Protein AF-A0A2N6FF52-F1 (afdb_monomer_lite)

Radius of gyration: 15.16 Å; chains: 1; bounding box: 37×30×46 Å

Secondary structure (DSSP, 8-state):
-HHHHHHHHHHTTT-HHHHHHHHHHHHHHHHHHTTT--GGG--HHHHHHH-TT-HHHHHHHHHHHHHHHHHHHS---S-EEEE-----TTS-TT----EEEE-TTS-EEEHHHHHHHHHHHHHHH-

pLDDT: mean 79.43, std 14.65, range [38.84, 94.06]

Foldseek 3Di:
DLVVLVVVCVVQLNDPVSLLVSLLCLLCVVCVVVVNDHLVPADLVNVCVVPVPLSVVNVLSVLSVLSNVCVVPVPRDFKDWDFDDDDDPPDDSNPGRFIWIQGNVRDIDTSVVSSVSSVVVVVVVD

Sequence (126 aa):
MVLPQYQEFLENNASSRHALLTTILAYHLYEWVHGGKKFSRCSEDEFRSLYPSDIEICSIMKVAGHLTNGTKHFGNKDTKTRTQTGFISAFSDAFARPLNIILSDGNEVSADVFLGKLIEFWKRKL

Structure (mmCIF, N/CA/C/O backbone):
data_AF-A0A2N6FF52-F1
#
_entry.id   AF-A0A2N6FF52-F1
#
loop_
_atom_site.group_PDB
_atom_site.id
_atom_site.type_symbol
_atom_site.label_atom_id
_atom_site.label_alt_id
_atom_site.label_comp_id
_atom_site.label_asym_id
_atom_site.label_entity_id
_atom_site.label_seq_id
_atom_site.pdbx_PDB_ins_code
_atom_site.Cartn_x
_atom_site.Cartn_y
_atom_site.Cartn_z
_atom_site.occupancy
_atom_site.B_iso_or_equiv
_atom_site.auth_seq_id
_atom_site.auth_comp_id
_atom_site.auth_asym_id
_atom_site.auth_atom_id
_atom_site.pdbx_PDB_model_num
ATOM 1 N N . MET A 1 1 ? 9.107 -12.090 3.431 1.00 62.00 1 MET A N 1
ATOM 2 C CA . MET A 1 1 ? 9.010 -11.133 4.560 1.00 62.00 1 MET A CA 1
ATOM 3 C C . MET A 1 1 ? 7.652 -10.444 4.660 1.00 62.00 1 MET A C 1
ATOM 5 O O . MET A 1 1 ? 7.124 -10.399 5.757 1.00 62.00 1 MET A O 1
ATOM 9 N N . VAL A 1 2 ? 7.046 -9.967 3.564 1.00 68.62 2 VAL A N 1
ATOM 10 C CA . VAL A 1 2 ? 5.710 -9.329 3.616 1.00 68.62 2 VAL A CA 1
ATOM 11 C C . VAL A 1 2 ? 4.589 -10.312 4.003 1.00 68.62 2 VAL A C 1
ATOM 13 O O . VAL A 1 2 ? 3.733 -9.973 4.812 1.00 68.62 2 VAL A O 1
ATOM 16 N N . LEU A 1 3 ? 4.618 -11.548 3.482 1.00 72.25 3 LEU A N 1
ATOM 17 C CA . LEU A 1 3 ? 3.585 -12.560 3.761 1.00 72.25 3 LEU A CA 1
ATOM 18 C C . LEU A 1 3 ? 3.505 -12.987 5.241 1.00 72.25 3 LEU A C 1
ATOM 20 O O . LEU A 1 3 ? 2.398 -12.964 5.771 1.00 72.25 3 LEU A O 1
ATOM 24 N N . PRO A 1 4 ? 4.622 -13.296 5.936 1.00 75.50 4 PRO A N 1
ATOM 25 C CA . PRO A 1 4 ? 4.587 -13.533 7.381 1.00 75.50 4 PRO A CA 1
ATOM 26 C C . PRO A 1 4 ? 4.021 -12.352 8.180 1.00 75.50 4 PRO A C 1
ATOM 28 O O . PRO A 1 4 ? 3.209 -12.554 9.072 1.00 75.50 4 PRO A O 1
ATOM 31 N N . GLN A 1 5 ? 4.369 -11.111 7.818 1.00 72.19 5 GLN A N 1
ATOM 32 C CA . GLN A 1 5 ? 3.867 -9.934 8.533 1.00 72.19 5 GLN A CA 1
ATOM 33 C C . GLN A 1 5 ? 2.355 -9.730 8.349 1.00 72.19 5 GLN A C 1
ATOM 35 O O . GLN A 1 5 ? 1.669 -9.328 9.288 1.00 72.19 5 GLN A O 1
ATOM 40 N N . TYR A 1 6 ? 1.836 -10.010 7.150 1.00 72.12 6 TYR A N 1
ATOM 41 C CA . TYR A 1 6 ? 0.398 -9.976 6.891 1.00 72.12 6 TYR A CA 1
ATOM 42 C C . TYR A 1 6 ? -0.342 -11.088 7.645 1.00 72.12 6 TYR A C 1
ATOM 44 O O . TYR A 1 6 ? -1.440 -10.863 8.141 1.00 72.12 6 TYR A O 1
ATOM 52 N N . GLN A 1 7 ? 0.273 -12.263 7.793 1.00 71.69 7 GLN A N 1
ATOM 53 C CA . GLN A 1 7 ? -0.281 -13.336 8.615 1.00 71.69 7 GLN A CA 1
ATOM 54 C C . GLN A 1 7 ? -0.392 -12.908 10.087 1.00 71.69 7 GLN A C 1
ATOM 56 O O . GLN A 1 7 ? -1.458 -13.046 10.679 1.00 71.69 7 GLN A O 1
ATOM 61 N N . GLU A 1 8 ? 0.644 -12.271 10.642 1.00 69.31 8 GLU A N 1
ATOM 62 C CA . GLU A 1 8 ? 0.587 -11.694 11.994 1.00 69.31 8 GLU A CA 1
ATOM 63 C C . GLU A 1 8 ? -0.503 -10.619 12.125 1.00 69.31 8 GLU A C 1
ATOM 65 O O . GLU A 1 8 ? -1.133 -10.501 13.173 1.00 69.31 8 GLU A O 1
ATOM 70 N N . PHE A 1 9 ? -0.757 -9.830 11.076 1.00 69.00 9 PHE A N 1
ATOM 71 C CA . PHE A 1 9 ? -1.860 -8.867 11.062 1.00 69.00 9 PHE A CA 1
ATOM 72 C C . PHE A 1 9 ? -3.230 -9.549 11.189 1.00 69.00 9 PHE A C 1
ATOM 74 O O . PHE A 1 9 ? -4.057 -9.092 11.981 1.00 69.00 9 PHE A O 1
ATOM 81 N N . LEU A 1 10 ? -3.444 -10.647 10.458 1.00 69.56 10 LEU A N 1
ATOM 82 C CA . LEU A 1 10 ? -4.674 -11.438 10.535 1.00 69.56 10 LEU A CA 1
ATOM 83 C C . LEU A 1 10 ? -4.827 -12.115 11.906 1.00 69.56 10 LEU A C 1
ATOM 85 O O . LEU A 1 10 ? -5.911 -12.102 12.479 1.00 69.56 10 LEU A O 1
ATOM 89 N N . GLU A 1 11 ? -3.738 -12.655 12.457 1.00 72.31 11 GLU A N 1
ATOM 90 C CA . GLU A 1 11 ? -3.729 -13.361 13.747 1.00 72.31 11 GLU A CA 1
ATOM 91 C C . GLU A 1 11 ? -3.868 -12.423 14.958 1.00 72.31 11 GLU A C 1
ATOM 93 O O . GLU A 1 11 ? -4.343 -12.841 16.010 1.00 72.31 11 GLU A O 1
ATOM 98 N N . ASN A 1 12 ? -3.504 -11.143 14.819 1.00 62.94 12 ASN A N 1
ATOM 99 C CA . ASN A 1 12 ? -3.593 -10.135 15.883 1.00 62.94 12 ASN A CA 1
ATOM 100 C C . ASN A 1 12 ? -4.792 -9.184 15.706 1.00 62.94 12 ASN A C 1
ATOM 102 O O . ASN A 1 12 ? -4.671 -7.983 15.973 1.00 62.94 12 ASN A O 1
ATOM 106 N N . ASN A 1 13 ? -5.938 -9.701 15.249 1.00 63.03 13 ASN A N 1
ATOM 107 C CA . ASN A 1 13 ? -7.214 -8.976 15.145 1.00 63.03 13 ASN A CA 1
ATOM 108 C C . ASN A 1 13 ? -7.103 -7.621 14.425 1.00 63.03 13 ASN A C 1
ATOM 110 O O . ASN A 1 13 ? -7.561 -6.596 14.937 1.00 63.03 13 ASN A O 1
ATOM 114 N N . ALA A 1 14 ? -6.444 -7.594 13.265 1.00 62.84 14 ALA A N 1
ATOM 115 C CA . ALA A 1 14 ? -6.276 -6.383 12.462 1.00 62.84 14 ALA A CA 1
ATOM 116 C C . ALA A 1 14 ? -5.615 -5.210 13.223 1.00 62.84 14 ALA A C 1
ATOM 118 O O . ALA A 1 14 ? -5.901 -4.030 12.995 1.00 62.84 14 ALA A O 1
ATOM 119 N N . SER A 1 15 ? -4.707 -5.529 14.152 1.00 70.69 15 SER A N 1
ATOM 120 C CA . SER A 1 15 ? -3.980 -4.549 14.959 1.00 70.69 15 SER A CA 1
ATOM 121 C C . SER A 1 15 ? -3.340 -3.452 14.102 1.00 70.69 15 SER A C 1
ATOM 123 O O . SER A 1 15 ? -2.590 -3.722 13.159 1.00 70.69 15 SER A O 1
ATOM 125 N N . SER A 1 16 ? -3.558 -2.191 14.490 1.00 76.06 16 SER A N 1
ATOM 126 C CA . SER A 1 16 ? -3.057 -1.016 13.763 1.00 76.06 16 SER A CA 1
ATOM 127 C C . SER A 1 16 ? -1.533 -1.023 13.595 1.00 76.06 16 SER A C 1
ATOM 129 O O . SER A 1 16 ? -1.018 -0.548 12.585 1.00 76.06 16 SER A O 1
ATOM 131 N N . ARG A 1 17 ? -0.796 -1.602 14.555 1.00 80.62 17 ARG A N 1
ATOM 132 C CA . ARG A 1 17 ? 0.661 -1.775 14.460 1.00 80.62 17 ARG A CA 1
ATOM 133 C C . ARG A 1 17 ? 1.033 -2.688 13.294 1.00 80.62 17 ARG A C 1
ATOM 135 O O . ARG A 1 17 ? 1.854 -2.309 12.464 1.00 80.62 17 ARG A O 1
ATOM 142 N N . HIS A 1 18 ? 0.434 -3.874 13.237 1.00 78.50 18 HIS A N 1
ATOM 143 C CA . HIS A 1 18 ? 0.720 -4.858 12.194 1.00 78.50 18 HIS A CA 1
ATOM 144 C C . HIS A 1 18 ? 0.228 -4.364 10.826 1.00 78.50 18 HIS A C 1
ATOM 146 O O . HIS A 1 18 ? 0.907 -4.583 9.823 1.00 78.50 18 HIS A O 1
ATOM 152 N N . ALA A 1 19 ? -0.868 -3.596 10.784 1.00 81.88 19 ALA A N 1
ATOM 153 C CA . ALA A 1 19 ? -1.346 -2.944 9.568 1.00 81.88 19 ALA A CA 1
ATOM 154 C C . ALA A 1 19 ? -0.311 -1.966 8.985 1.00 81.88 19 ALA A C 1
ATOM 156 O O . ALA A 1 19 ? 0.017 -2.008 7.796 1.00 81.88 19 ALA A O 1
ATOM 157 N N . LEU A 1 20 ? 0.248 -1.102 9.840 1.00 85.31 20 LEU A N 1
ATOM 158 C CA . LEU A 1 20 ? 1.268 -0.132 9.446 1.00 85.31 20 LEU A CA 1
ATOM 159 C C . LEU A 1 20 ? 2.574 -0.819 9.036 1.00 85.31 20 LEU A C 1
ATOM 161 O O . LEU A 1 20 ? 3.130 -0.475 7.996 1.00 85.31 20 LEU A O 1
ATOM 165 N N . LEU A 1 21 ? 3.045 -1.812 9.796 1.00 87.75 21 LEU A N 1
ATOM 166 C CA . LEU A 1 21 ? 4.252 -2.568 9.441 1.00 87.75 21 LEU A CA 1
ATOM 167 C C . LEU A 1 21 ? 4.094 -3.292 8.100 1.00 87.75 21 LEU A C 1
ATOM 169 O O . LEU A 1 21 ? 4.976 -3.197 7.249 1.00 87.75 21 LEU A O 1
ATOM 173 N N . THR A 1 22 ? 2.949 -3.940 7.875 1.00 87.81 22 THR A N 1
ATOM 174 C CA . THR A 1 22 ? 2.643 -4.600 6.597 1.00 87.81 22 THR A CA 1
ATOM 175 C C . THR A 1 22 ? 2.630 -3.590 5.452 1.00 87.81 22 THR A C 1
ATOM 177 O O . THR A 1 22 ? 3.239 -3.841 4.415 1.00 87.81 22 THR A O 1
ATOM 180 N N . THR A 1 23 ? 2.015 -2.420 5.655 1.00 90.69 23 THR A N 1
ATOM 181 C CA . THR A 1 23 ? 1.997 -1.329 4.666 1.00 90.69 23 THR A CA 1
ATOM 182 C C . THR A 1 23 ? 3.414 -0.871 4.311 1.00 90.69 23 THR A C 1
ATOM 184 O O . THR A 1 23 ? 3.750 -0.773 3.133 1.00 90.69 23 THR A O 1
ATOM 187 N N . ILE A 1 24 ? 4.263 -0.631 5.316 1.00 91.00 24 ILE A N 1
ATOM 188 C CA . ILE A 1 24 ? 5.647 -0.168 5.133 1.00 91.00 24 ILE A CA 1
ATOM 189 C C . ILE A 1 24 ? 6.469 -1.211 4.373 1.00 91.00 24 ILE A C 1
ATOM 191 O O . ILE A 1 24 ? 7.180 -0.868 3.427 1.00 91.00 24 ILE A O 1
ATOM 195 N N . LEU A 1 25 ? 6.368 -2.484 4.764 1.00 91.81 25 LEU A N 1
ATOM 196 C CA . LEU A 1 25 ? 7.095 -3.565 4.104 1.00 91.81 25 LEU A CA 1
ATOM 197 C C . LEU A 1 25 ? 6.620 -3.765 2.663 1.00 91.81 25 LEU A C 1
ATOM 199 O O . LEU A 1 25 ? 7.451 -3.887 1.769 1.00 91.81 25 LEU A O 1
ATOM 203 N N . ALA A 1 26 ? 5.309 -3.769 2.421 1.00 91.81 26 ALA A N 1
ATOM 204 C CA . ALA A 1 26 ? 4.749 -3.924 1.082 1.00 91.81 26 ALA A CA 1
ATOM 205 C C . ALA A 1 26 ? 5.093 -2.739 0.164 1.00 91.81 26 ALA A C 1
ATOM 207 O O . ALA A 1 26 ? 5.363 -2.940 -1.017 1.00 91.81 26 ALA A O 1
ATOM 208 N N . TYR A 1 27 ? 5.144 -1.516 0.699 1.00 94.06 27 TYR A N 1
ATOM 209 C CA . TYR A 1 27 ? 5.606 -0.344 -0.041 1.00 94.06 27 TYR A CA 1
ATOM 210 C C . TYR A 1 27 ? 7.087 -0.466 -0.437 1.00 94.06 27 TYR A C 1
ATOM 212 O O . TYR A 1 27 ? 7.436 -0.281 -1.604 1.00 94.06 27 TYR A O 1
ATOM 220 N N . HIS A 1 28 ? 7.962 -0.826 0.509 1.00 93.69 28 HIS A N 1
ATOM 221 C CA . HIS A 1 28 ? 9.400 -0.961 0.245 1.00 93.69 28 HIS A CA 1
ATOM 222 C C . HIS A 1 28 ? 9.774 -2.222 -0.548 1.00 93.69 28 HIS A C 1
ATOM 224 O O . HIS A 1 28 ? 10.826 -2.241 -1.186 1.00 93.69 28 HIS A O 1
ATOM 230 N N . LEU A 1 29 ? 8.910 -3.241 -0.592 1.00 93.25 29 LEU A N 1
ATOM 231 C CA . LEU A 1 29 ? 9.102 -4.417 -1.443 1.00 93.25 29 LEU A CA 1
ATOM 232 C C . LEU A 1 29 ? 9.229 -4.034 -2.925 1.00 93.25 29 LEU A C 1
ATOM 234 O O . LEU A 1 29 ? 10.004 -4.658 -3.647 1.00 93.25 29 LEU A O 1
ATOM 238 N N . TYR A 1 30 ? 8.557 -2.963 -3.360 1.00 93.12 30 TYR A N 1
ATOM 239 C CA . TYR A 1 30 ? 8.743 -2.417 -4.703 1.00 93.12 30 TYR A CA 1
ATOM 240 C C . TYR A 1 30 ? 10.205 -2.081 -4.989 1.00 93.12 30 TYR A C 1
ATOM 242 O O . TYR A 1 30 ? 10.718 -2.429 -6.050 1.00 93.12 30 TYR A O 1
ATOM 250 N N . GLU A 1 31 ? 10.886 -1.442 -4.038 1.00 92.56 31 GLU A N 1
ATOM 251 C CA . GLU A 1 31 ? 12.285 -1.051 -4.199 1.00 92.56 31 GLU A CA 1
ATOM 252 C C . GLU A 1 31 ? 13.173 -2.287 -4.339 1.00 92.56 31 GLU A C 1
ATOM 254 O O . GLU A 1 31 ? 14.087 -2.289 -5.153 1.00 92.56 31 GLU A O 1
ATOM 259 N N . TRP A 1 32 ? 12.883 -3.365 -3.611 1.00 90.88 32 TRP A N 1
ATOM 2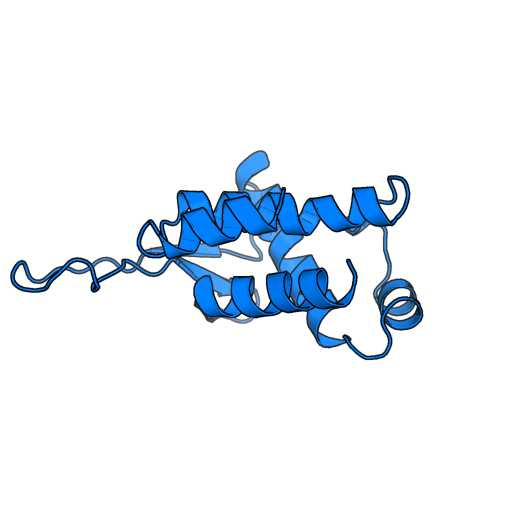60 C CA . TRP A 1 32 ? 13.645 -4.611 -3.712 1.00 90.88 32 TRP A CA 1
ATOM 261 C C . TRP A 1 32 ? 13.447 -5.320 -5.050 1.00 90.88 32 TRP A C 1
ATOM 263 O O . TRP A 1 32 ? 14.428 -5.727 -5.667 1.00 90.88 32 TRP A O 1
ATOM 273 N N . VAL A 1 33 ? 12.203 -5.422 -5.524 1.00 91.56 33 VAL A N 1
ATOM 274 C CA . VAL A 1 33 ? 11.887 -6.069 -6.808 1.00 91.56 33 VAL A CA 1
ATOM 275 C C . VAL A 1 33 ? 12.493 -5.302 -7.989 1.00 91.56 33 VAL A C 1
ATOM 277 O O . VAL A 1 33 ? 12.923 -5.912 -8.962 1.00 91.56 33 VAL A O 1
ATOM 280 N N . HIS A 1 34 ? 12.600 -3.975 -7.889 1.00 90.38 34 HIS A N 1
ATOM 281 C CA . HIS A 1 34 ? 13.109 -3.111 -8.961 1.00 90.38 34 HIS A CA 1
ATOM 282 C C . HIS A 1 34 ? 14.547 -2.626 -8.721 1.00 90.38 34 HIS A C 1
ATOM 284 O O . HIS A 1 34 ? 14.899 -1.509 -9.111 1.00 90.38 34 HIS A O 1
ATOM 290 N N . GLY A 1 35 ? 15.382 -3.427 -8.052 1.00 90.88 35 GLY A N 1
ATOM 291 C CA . GLY A 1 35 ? 16.825 -3.168 -7.948 1.00 90.88 35 GLY A CA 1
ATOM 292 C C . GLY A 1 35 ? 17.196 -1.852 -7.249 1.00 90.88 35 GLY A C 1
ATOM 293 O O . GLY A 1 35 ? 18.168 -1.200 -7.616 1.00 90.88 35 GLY A O 1
ATOM 294 N N . GLY A 1 36 ? 16.405 -1.427 -6.267 1.00 89.88 36 GLY A N 1
ATOM 295 C CA . GLY A 1 36 ? 16.593 -0.198 -5.494 1.00 89.88 36 GLY A CA 1
ATOM 296 C C . GLY A 1 36 ? 15.862 1.034 -6.042 1.00 89.88 36 GLY A C 1
ATOM 297 O O . GLY A 1 36 ? 15.958 2.108 -5.438 1.00 89.88 36 GLY A O 1
ATOM 298 N N . LYS A 1 37 ? 15.111 0.931 -7.152 1.00 91.06 37 LYS A N 1
ATOM 299 C CA . LYS A 1 37 ? 14.308 2.058 -7.663 1.00 91.06 37 LYS A CA 1
ATOM 300 C C . LYS A 1 37 ? 13.145 2.353 -6.709 1.00 91.06 37 LYS A C 1
ATOM 302 O O . LYS A 1 37 ? 12.243 1.539 -6.531 1.00 91.06 37 LYS A O 1
ATOM 307 N N . LYS A 1 38 ? 13.140 3.555 -6.126 1.00 89.94 38 LYS A N 1
ATOM 308 C CA . LYS A 1 38 ? 12.067 4.018 -5.232 1.00 89.94 38 LYS A CA 1
ATOM 309 C C . LYS A 1 38 ? 10.745 4.172 -5.977 1.00 89.94 38 LYS A C 1
ATOM 311 O O . LYS A 1 38 ? 10.718 4.826 -7.020 1.00 89.94 38 LYS A O 1
ATOM 316 N N . PHE A 1 39 ? 9.646 3.688 -5.395 1.00 90.94 39 PHE A N 1
ATOM 317 C CA . PHE A 1 39 ? 8.307 3.897 -5.961 1.00 90.94 39 PHE A CA 1
ATOM 318 C C . PHE A 1 39 ? 7.958 5.388 -6.076 1.00 90.94 39 PHE A C 1
ATOM 320 O O . PHE A 1 39 ? 7.389 5.809 -7.073 1.00 90.94 39 PHE A O 1
ATOM 327 N N . SER A 1 40 ? 8.380 6.223 -5.118 1.00 86.62 40 SER A N 1
ATOM 328 C CA . SER A 1 40 ? 8.150 7.679 -5.161 1.00 86.62 40 SER A CA 1
ATOM 329 C C . SER A 1 40 ? 8.794 8.398 -6.353 1.00 86.62 40 SER A C 1
ATOM 331 O O . SER A 1 40 ? 8.472 9.554 -6.612 1.00 86.62 40 SER A O 1
ATOM 333 N N . ARG A 1 41 ? 9.718 7.740 -7.062 1.00 88.00 41 ARG A N 1
ATOM 334 C CA . ARG A 1 41 ? 10.344 8.239 -8.296 1.00 88.00 41 ARG A CA 1
ATOM 335 C C . ARG A 1 41 ? 9.776 7.579 -9.554 1.00 88.00 41 ARG A C 1
ATOM 337 O O . ARG A 1 41 ? 10.282 7.841 -10.637 1.00 88.00 41 ARG A O 1
ATOM 344 N N . CYS A 1 42 ? 8.799 6.689 -9.409 1.00 87.62 42 CYS A N 1
ATOM 345 C CA . CYS A 1 42 ? 8.140 6.025 -10.518 1.00 87.62 42 CYS A CA 1
ATOM 346 C C . CYS A 1 42 ? 6.939 6.860 -10.964 1.00 87.62 42 CYS A C 1
ATOM 348 O O . CYS A 1 42 ? 6.083 7.198 -10.142 1.00 87.62 42 CYS A O 1
ATOM 350 N N . SER A 1 43 ? 6.876 7.206 -12.251 1.00 87.94 43 SER A N 1
ATOM 351 C CA . SER A 1 43 ? 5.673 7.840 -12.790 1.00 87.94 43 SER A CA 1
ATOM 352 C C . SER A 1 43 ? 4.532 6.826 -12.890 1.00 87.94 43 SER A C 1
ATOM 354 O O . SER A 1 43 ? 4.738 5.611 -12.912 1.00 87.94 43 SER A O 1
ATOM 356 N N . GLU A 1 44 ? 3.301 7.323 -12.961 1.00 88.38 44 GLU A N 1
ATOM 357 C CA . GLU A 1 44 ? 2.145 6.447 -13.140 1.00 88.38 44 GLU A CA 1
ATOM 358 C C . GLU A 1 44 ? 2.186 5.707 -14.484 1.00 88.38 44 GLU A C 1
ATOM 360 O O . GLU A 1 44 ? 1.850 4.527 -14.536 1.00 88.38 44 GLU A O 1
ATOM 365 N N . ASP A 1 45 ? 2.683 6.352 -15.541 1.00 90.44 45 ASP A N 1
ATOM 366 C CA . ASP A 1 45 ? 2.852 5.724 -16.855 1.00 90.44 45 ASP A CA 1
ATOM 367 C C . ASP A 1 45 ? 3.925 4.631 -16.838 1.00 90.44 45 ASP A C 1
ATOM 369 O O . ASP A 1 45 ? 3.733 3.558 -17.415 1.00 90.44 45 ASP A O 1
ATOM 373 N N . GLU A 1 46 ? 5.035 4.859 -16.129 1.00 89.81 46 GLU A N 1
ATOM 374 C CA . GLU A 1 46 ? 6.056 3.832 -15.909 1.00 89.81 46 GLU A CA 1
ATOM 375 C C . GLU A 1 46 ? 5.468 2.633 -15.154 1.00 89.81 46 GLU A C 1
ATOM 377 O O . GLU A 1 46 ? 5.681 1.490 -15.556 1.00 89.81 46 GLU A O 1
ATOM 382 N N . PHE A 1 47 ? 4.689 2.875 -14.093 1.00 91.81 47 PHE A N 1
ATOM 383 C CA . PHE A 1 47 ? 4.049 1.800 -13.338 1.00 91.81 47 PHE A CA 1
ATOM 384 C C . PHE A 1 47 ? 3.057 1.015 -14.199 1.00 91.81 47 PHE A C 1
ATOM 386 O O . PHE A 1 47 ? 3.083 -0.212 -14.194 1.00 91.81 47 PHE A O 1
ATOM 393 N N . ARG A 1 48 ? 2.209 1.701 -14.974 1.00 91.50 48 ARG A N 1
ATOM 394 C CA . ARG A 1 48 ? 1.250 1.069 -15.896 1.00 91.50 48 ARG A CA 1
ATOM 395 C C . ARG A 1 48 ? 1.948 0.278 -17.000 1.00 91.50 48 ARG A C 1
ATOM 397 O O . ARG A 1 48 ? 1.425 -0.743 -17.428 1.00 91.50 48 ARG A O 1
ATOM 404 N N . SER A 1 49 ? 3.130 0.711 -17.430 1.00 91.81 49 SER A N 1
ATOM 405 C CA . SER A 1 49 ? 3.939 -0.033 -18.401 1.00 91.81 49 SER A CA 1
ATOM 406 C C . SER A 1 49 ? 4.486 -1.333 -17.804 1.00 91.81 49 SER A C 1
ATOM 408 O O . SER A 1 49 ? 4.514 -2.357 -18.482 1.00 91.81 49 SER A O 1
ATOM 410 N N . LEU A 1 50 ? 4.887 -1.313 -16.528 1.00 90.94 50 LEU A N 1
ATOM 411 C CA . LEU A 1 50 ? 5.372 -2.496 -15.806 1.00 90.94 50 LEU A CA 1
ATOM 412 C C . LEU A 1 50 ? 4.232 -3.443 -15.393 1.00 90.94 50 LEU A C 1
ATOM 414 O O . LEU A 1 50 ? 4.402 -4.662 -15.393 1.00 90.94 50 LEU A O 1
ATOM 418 N N . TYR A 1 51 ? 3.067 -2.888 -15.055 1.00 91.81 51 TYR A N 1
ATOM 419 C CA . TYR A 1 51 ? 1.914 -3.612 -14.521 1.00 91.81 51 TYR A CA 1
ATOM 420 C C . TYR A 1 51 ? 0.601 -3.196 -15.211 1.00 91.81 51 TYR A C 1
ATOM 422 O O . TYR A 1 51 ? -0.282 -2.616 -14.572 1.00 91.81 51 TYR A O 1
ATOM 430 N N . PRO A 1 52 ? 0.420 -3.517 -16.506 1.00 91.06 52 PRO A N 1
ATOM 431 C CA . PRO A 1 52 ? -0.718 -3.029 -17.293 1.00 91.06 52 PRO A CA 1
ATOM 432 C C . PRO A 1 52 ? -2.079 -3.534 -16.799 1.00 91.06 52 PRO A C 1
ATOM 434 O O . PRO A 1 52 ? -3.094 -2.878 -17.010 1.00 91.06 52 PRO A O 1
ATOM 437 N N . SER A 1 53 ? -2.114 -4.679 -16.114 1.00 91.69 53 SER A N 1
ATOM 438 C CA . SER A 1 53 ? -3.344 -5.272 -15.568 1.00 91.69 53 SER A CA 1
ATOM 439 C C . SER A 1 53 ? -3.686 -4.806 -14.149 1.00 91.69 53 SER A C 1
ATOM 441 O O . SER A 1 53 ? -4.746 -5.156 -13.643 1.00 91.69 53 SER A O 1
ATOM 443 N N . ASP A 1 54 ? -2.813 -4.038 -13.491 1.00 91.12 54 ASP A N 1
ATOM 444 C CA . ASP A 1 54 ? -2.922 -3.697 -12.067 1.00 91.12 54 ASP A CA 1
ATOM 445 C C . ASP A 1 54 ? -2.982 -2.168 -11.859 1.00 91.12 54 ASP A C 1
ATOM 447 O O . ASP A 1 54 ? -2.353 -1.614 -10.959 1.00 91.12 54 ASP A O 1
ATOM 451 N N . ILE A 1 55 ? -3.741 -1.465 -12.708 1.00 86.00 55 ILE A N 1
ATOM 452 C CA . ILE A 1 55 ? -3.789 0.010 -12.763 1.00 86.00 55 ILE A CA 1
ATOM 453 C C . ILE A 1 55 ? -4.174 0.624 -11.405 1.00 86.00 55 ILE A C 1
ATOM 455 O O . ILE A 1 55 ? -3.561 1.598 -10.964 1.00 86.00 55 ILE A O 1
ATOM 459 N N . GLU A 1 56 ? -5.140 0.023 -10.705 1.00 88.88 56 GLU A N 1
ATOM 460 C CA . GLU A 1 56 ? -5.586 0.479 -9.381 1.00 88.88 56 GLU A CA 1
ATOM 461 C C . GLU A 1 56 ? -4.506 0.342 -8.297 1.00 88.88 56 GLU A C 1
ATOM 463 O O . GLU A 1 56 ? -4.540 1.049 -7.293 1.00 88.88 56 GLU A O 1
ATOM 468 N N . ILE A 1 57 ? -3.513 -0.533 -8.479 1.00 93.00 57 ILE A N 1
ATOM 469 C CA . ILE A 1 57 ? -2.454 -0.722 -7.482 1.00 93.00 57 ILE A CA 1
ATOM 470 C C . ILE A 1 57 ? -1.541 0.502 -7.413 1.00 93.00 57 ILE A C 1
ATOM 472 O O . ILE A 1 57 ? -1.004 0.795 -6.347 1.00 93.00 57 ILE A O 1
ATOM 476 N N . CYS A 1 58 ? -1.406 1.269 -8.500 1.00 91.44 58 CYS A N 1
ATOM 477 C CA . CYS A 1 58 ? -0.588 2.480 -8.490 1.00 91.44 58 CYS A CA 1
ATOM 478 C C . CYS A 1 58 ? -1.087 3.489 -7.442 1.00 91.44 58 CYS A C 1
ATOM 480 O O . CYS A 1 58 ? -0.294 4.021 -6.661 1.00 91.44 58 CYS A O 1
ATOM 482 N N . SER A 1 59 ? -2.402 3.723 -7.371 1.00 90.75 59 SER A N 1
ATOM 483 C CA . SER A 1 59 ? -2.990 4.636 -6.383 1.00 90.75 59 SER A CA 1
ATOM 484 C C . SER A 1 59 ? -2.875 4.080 -4.961 1.00 90.75 59 SER A C 1
ATOM 486 O O . SER A 1 59 ? -2.502 4.813 -4.044 1.00 90.75 59 SER A O 1
ATOM 488 N N . ILE A 1 60 ? -3.081 2.774 -4.778 1.00 92.19 60 ILE A N 1
ATOM 489 C CA . ILE A 1 60 ? -2.911 2.090 -3.486 1.00 92.19 60 ILE A CA 1
ATOM 490 C C . ILE A 1 60 ? -1.461 2.204 -2.992 1.00 92.19 60 ILE A C 1
ATOM 492 O O . ILE A 1 60 ? -1.229 2.513 -1.825 1.00 92.19 60 ILE A O 1
ATOM 496 N N . MET A 1 61 ? -0.476 2.034 -3.874 1.00 92.75 61 MET A N 1
ATOM 497 C CA . MET A 1 61 ? 0.946 2.199 -3.557 1.00 92.75 61 MET A CA 1
ATOM 498 C C . MET A 1 61 ? 1.306 3.646 -3.199 1.00 92.75 61 MET A C 1
ATOM 500 O O . MET A 1 61 ? 2.117 3.864 -2.296 1.00 92.75 61 MET A O 1
ATOM 504 N N . LYS A 1 62 ? 0.679 4.646 -3.838 1.00 91.69 62 LYS A N 1
ATOM 505 C CA . LYS A 1 62 ? 0.820 6.062 -3.444 1.00 91.69 62 LYS A CA 1
ATOM 506 C C . LYS A 1 62 ? 0.316 6.282 -2.013 1.00 91.69 62 LYS A C 1
ATOM 508 O O . LYS A 1 62 ? 1.039 6.852 -1.197 1.00 91.69 62 LYS A O 1
ATOM 513 N N . VAL A 1 63 ? -0.859 5.746 -1.674 1.00 91.12 63 VAL A N 1
ATOM 514 C CA . VAL A 1 63 ? -1.413 5.783 -0.306 1.00 91.12 63 VAL A CA 1
ATOM 515 C C . VAL A 1 63 ? -0.503 5.041 0.685 1.00 91.12 63 VAL A C 1
ATOM 517 O O . VAL A 1 63 ? -0.224 5.552 1.769 1.00 91.12 63 VAL A O 1
ATOM 520 N N . ALA A 1 64 ? 0.049 3.883 0.312 1.00 92.06 64 ALA A N 1
ATOM 521 C CA . ALA A 1 64 ? 1.011 3.152 1.141 1.00 92.06 64 ALA A CA 1
ATOM 522 C C . ALA A 1 64 ? 2.282 3.977 1.415 1.00 92.06 64 ALA A C 1
ATOM 524 O O . ALA A 1 64 ? 2.774 4.019 2.548 1.00 92.06 64 ALA A O 1
ATOM 525 N N . GLY A 1 65 ? 2.788 4.683 0.400 1.00 90.62 65 GLY A N 1
ATOM 526 C CA . GLY A 1 65 ? 3.903 5.617 0.536 1.00 90.62 65 GLY A CA 1
ATOM 527 C C . GLY A 1 65 ? 3.561 6.789 1.452 1.00 90.62 65 GLY A C 1
ATOM 528 O O . GLY A 1 65 ? 4.368 7.171 2.300 1.00 90.62 65 GLY A O 1
ATOM 529 N N . HIS A 1 66 ? 2.340 7.316 1.353 1.00 89.62 66 HIS A N 1
ATOM 530 C CA . HIS A 1 66 ? 1.857 8.373 2.232 1.00 89.62 66 HIS A CA 1
ATOM 531 C C . HIS A 1 66 ? 1.821 7.945 3.699 1.00 89.62 66 HIS A C 1
ATOM 533 O O . HIS A 1 66 ? 2.343 8.670 4.549 1.00 89.62 66 HIS A O 1
ATOM 539 N N . LEU A 1 67 ? 1.272 6.764 3.987 1.00 88.44 67 LEU A N 1
ATOM 540 C CA . LEU A 1 67 ? 1.239 6.187 5.331 1.00 88.44 67 LEU A CA 1
ATOM 541 C C . LEU A 1 67 ? 2.653 5.930 5.863 1.00 88.44 67 LEU A C 1
ATOM 543 O O . LEU A 1 67 ? 2.974 6.316 6.985 1.00 88.44 67 LEU A O 1
ATOM 547 N N . THR A 1 68 ? 3.525 5.359 5.031 1.00 89.19 68 THR A N 1
ATOM 548 C CA . THR A 1 68 ? 4.927 5.076 5.375 1.00 89.19 68 THR A CA 1
ATOM 549 C C . THR A 1 68 ? 5.720 6.344 5.690 1.00 89.19 68 THR A C 1
ATOM 551 O O . THR A 1 68 ? 6.529 6.363 6.615 1.00 89.19 68 THR A O 1
ATOM 554 N N . ASN A 1 69 ? 5.509 7.420 4.935 1.00 84.81 69 ASN A N 1
ATOM 555 C CA . ASN A 1 69 ? 6.179 8.695 5.184 1.00 84.81 69 ASN A CA 1
ATOM 556 C C . ASN A 1 69 ? 5.547 9.443 6.365 1.00 84.81 69 ASN A C 1
ATOM 558 O O . ASN A 1 69 ? 6.256 10.102 7.123 1.00 84.81 69 ASN A O 1
ATOM 562 N N . GLY A 1 70 ? 4.231 9.311 6.551 1.00 81.25 70 GLY A N 1
ATOM 563 C CA . GLY A 1 70 ? 3.492 9.883 7.674 1.00 81.25 70 GLY A CA 1
ATOM 564 C C . GLY A 1 70 ? 3.960 9.335 9.021 1.00 81.25 70 GLY A C 1
ATOM 565 O O . GLY A 1 70 ? 4.170 10.117 9.943 1.00 81.25 70 GLY A O 1
ATOM 566 N N . THR A 1 71 ? 4.220 8.027 9.121 1.00 75.69 71 THR A N 1
ATOM 567 C CA . THR A 1 71 ? 4.763 7.409 10.345 1.00 75.69 71 THR A CA 1
ATOM 568 C C . THR A 1 71 ? 6.212 7.806 10.638 1.00 75.69 71 THR A C 1
ATOM 570 O O . THR A 1 71 ? 6.612 7.806 11.798 1.00 75.69 71 THR A O 1
ATOM 573 N N . LYS A 1 72 ? 7.003 8.158 9.613 1.00 68.19 72 LYS A N 1
ATOM 574 C CA . LYS A 1 72 ? 8.420 8.547 9.757 1.00 68.19 72 LYS A CA 1
ATOM 575 C C . LYS A 1 72 ? 8.621 10.034 10.046 1.00 68.19 72 LYS A C 1
ATOM 577 O O . LYS A 1 72 ? 9.515 10.393 10.804 1.00 68.19 72 LYS A O 1
ATOM 582 N N . HIS A 1 73 ? 7.830 10.896 9.411 1.00 71.19 73 HIS A N 1
ATOM 583 C CA . HIS A 1 73 ? 8.074 12.341 9.389 1.00 71.19 73 HIS A CA 1
ATOM 584 C C . HIS A 1 73 ? 6.948 13.173 10.009 1.00 71.19 73 HIS A C 1
ATOM 586 O O . HIS A 1 73 ? 7.078 14.391 10.060 1.00 71.19 73 HIS A O 1
ATOM 592 N N . PHE A 1 74 ? 5.843 12.553 10.449 1.00 63.50 74 PHE A N 1
ATOM 593 C CA . PHE A 1 74 ? 4.672 13.219 11.050 1.00 63.50 74 PHE A CA 1
ATOM 594 C C . PHE A 1 74 ? 4.064 14.367 10.208 1.00 63.50 74 PHE A C 1
ATOM 596 O O . PHE A 1 74 ? 3.239 15.131 10.700 1.00 63.50 74 PHE A O 1
ATOM 603 N N . GLY A 1 75 ? 4.450 14.497 8.933 1.00 56.38 75 GLY A N 1
ATOM 604 C CA . GLY A 1 75 ? 4.160 15.669 8.099 1.00 56.38 75 GLY A CA 1
ATOM 605 C C . GLY A 1 75 ? 3.143 15.445 6.982 1.00 56.38 75 GLY A C 1
ATOM 606 O O . GLY A 1 75 ? 2.903 16.362 6.200 1.00 56.38 75 GLY A O 1
ATOM 607 N N . ASN A 1 76 ? 2.563 14.248 6.864 1.00 63.94 76 ASN A N 1
ATOM 608 C CA . ASN A 1 76 ? 1.661 13.951 5.756 1.00 63.94 76 ASN A CA 1
ATOM 609 C C . ASN A 1 76 ? 0.229 14.423 6.049 1.00 63.94 76 ASN A C 1
ATOM 611 O O . ASN A 1 76 ? -0.378 13.992 7.029 1.00 63.94 76 ASN A O 1
ATOM 615 N N . LYS A 1 77 ? -0.298 15.320 5.206 1.00 62.22 77 LYS A N 1
ATOM 616 C CA . LYS A 1 77 ? -1.633 15.922 5.363 1.00 62.22 77 LYS A CA 1
ATOM 617 C C . LYS A 1 77 ? -2.711 15.237 4.519 1.00 62.22 77 LYS A C 1
ATOM 619 O O . LYS A 1 77 ? -3.888 15.379 4.848 1.00 62.22 77 LYS A O 1
ATOM 624 N N . ASP A 1 78 ? -2.310 14.473 3.504 1.00 70.94 78 ASP A N 1
ATOM 625 C CA . ASP A 1 78 ? -3.208 13.978 2.451 1.00 70.94 78 ASP A CA 1
ATOM 626 C C . ASP A 1 78 ? -3.798 12.599 2.758 1.00 70.94 78 ASP A C 1
ATOM 628 O O . ASP A 1 78 ? -4.723 12.138 2.096 1.00 70.94 78 ASP A O 1
ATOM 632 N N . THR A 1 79 ? -3.261 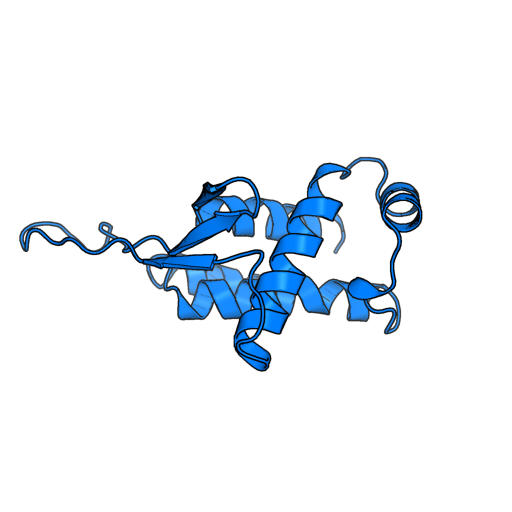11.900 3.756 1.00 79.31 79 THR A N 1
ATOM 633 C CA . THR A 1 79 ? -3.779 10.604 4.197 1.00 79.31 79 THR A CA 1
ATOM 634 C C . THR A 1 79 ? -3.724 10.546 5.709 1.00 79.31 79 THR A C 1
ATOM 636 O O . THR A 1 79 ? -2.659 10.704 6.307 1.00 79.31 79 THR A O 1
ATOM 639 N N . LYS A 1 80 ? -4.879 10.325 6.334 1.00 81.25 80 LYS A N 1
ATOM 640 C CA . LYS A 1 80 ? -5.002 10.217 7.790 1.00 81.25 80 LYS A CA 1
ATOM 641 C C . LYS A 1 80 ? -5.392 8.798 8.159 1.00 81.25 80 LYS A C 1
ATOM 643 O O . LYS A 1 80 ? -5.965 8.070 7.356 1.00 81.25 80 LYS A O 1
ATOM 648 N N . THR A 1 81 ? -5.092 8.403 9.387 1.00 80.44 81 THR A N 1
ATOM 649 C CA . THR A 1 81 ? -5.594 7.147 9.941 1.00 80.44 81 THR A CA 1
ATOM 650 C C . THR A 1 81 ? -6.426 7.435 11.172 1.00 80.44 81 THR A C 1
ATOM 652 O O . THR A 1 81 ? -6.141 8.369 11.924 1.00 80.44 81 THR A O 1
ATOM 655 N N . ARG A 1 82 ? -7.484 6.653 11.362 1.00 78.00 82 ARG A N 1
ATOM 656 C CA . ARG A 1 82 ? -8.367 6.756 12.519 1.00 78.00 82 ARG A CA 1
ATOM 657 C C . ARG A 1 82 ? -8.688 5.359 13.017 1.00 78.00 82 ARG A C 1
ATOM 659 O O . ARG A 1 82 ? -9.042 4.482 12.238 1.00 78.00 82 ARG A O 1
ATOM 666 N N . THR A 1 83 ? -8.583 5.163 14.323 1.00 69.75 83 THR A N 1
ATOM 667 C CA . THR A 1 83 ? -9.153 3.994 14.991 1.00 69.75 83 THR A CA 1
ATOM 668 C C . THR A 1 83 ? -10.602 4.307 15.356 1.00 69.75 83 THR A C 1
ATOM 670 O O . THR A 1 83 ? -10.909 5.412 15.814 1.00 69.75 83 THR A O 1
ATOM 673 N N . GLN A 1 84 ? -11.523 3.366 15.146 1.00 63.09 84 GLN A N 1
ATOM 674 C CA . GLN A 1 84 ? -12.872 3.519 15.693 1.00 63.09 84 GLN A CA 1
ATOM 675 C C . GLN A 1 84 ? -12.816 3.482 17.228 1.00 63.09 84 GLN A C 1
ATOM 677 O O . GLN A 1 84 ? -12.299 2.537 17.828 1.00 63.09 84 GLN A O 1
ATOM 682 N N . THR A 1 85 ? -13.339 4.526 17.873 1.00 46.69 85 THR A N 1
ATOM 683 C CA . THR A 1 85 ? -13.524 4.605 19.325 1.00 46.69 85 THR A CA 1
ATOM 684 C C . THR A 1 85 ? -14.961 4.229 19.691 1.00 46.69 85 THR A C 1
ATOM 686 O O . THR A 1 85 ? -15.890 4.986 19.429 1.00 46.69 85 THR A O 1
ATOM 689 N N . GLY A 1 86 ? -15.135 3.062 20.319 1.00 45.12 86 GLY A N 1
ATOM 690 C CA . GLY A 1 86 ? -16.395 2.589 20.899 1.00 45.12 86 GLY A CA 1
ATOM 691 C C . GLY A 1 86 ? -16.286 1.120 21.318 1.00 45.12 86 GLY A C 1
ATOM 692 O O . GLY A 1 86 ? -15.8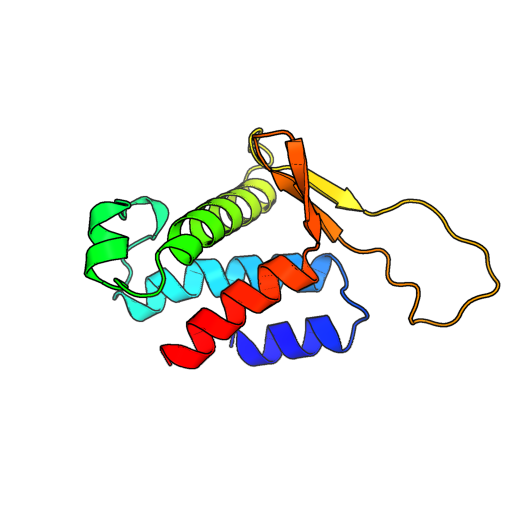01 0.302 20.547 1.00 45.12 86 GLY A O 1
ATOM 693 N N . PHE A 1 87 ? -16.688 0.788 22.546 1.00 45.88 87 PHE A N 1
ATOM 694 C CA . PHE A 1 87 ? -16.816 -0.588 23.040 1.00 45.88 87 PHE A CA 1
ATOM 695 C C . PHE A 1 87 ? -18.159 -0.714 23.759 1.00 45.88 87 PHE A C 1
ATOM 697 O O . PHE A 1 87 ? -18.528 0.173 24.526 1.00 45.88 87 PHE A O 1
ATOM 704 N N . ILE A 1 88 ? -18.834 -1.846 23.586 1.00 39.19 88 ILE A N 1
ATOM 705 C CA . ILE A 1 88 ? -19.724 -2.383 24.617 1.00 39.19 88 ILE A CA 1
ATOM 706 C C . ILE A 1 88 ? -19.066 -3.686 25.078 1.00 39.19 88 ILE A C 1
ATOM 708 O O . ILE A 1 88 ? -18.684 -4.515 24.257 1.00 39.19 88 ILE A O 1
ATOM 712 N N . SER A 1 89 ? -18.875 -3.831 26.387 1.00 38.84 89 SER A N 1
ATOM 713 C CA . SER A 1 89 ? -18.029 -4.820 27.079 1.00 38.84 89 SER A CA 1
ATOM 714 C C . SER A 1 89 ? -18.505 -6.282 27.012 1.00 38.84 89 SER A C 1
ATOM 716 O O . SER A 1 89 ? -18.097 -7.094 27.838 1.00 38.84 89 SER A O 1
ATOM 718 N N . ALA A 1 90 ? -19.371 -6.626 26.059 1.00 46.91 90 ALA A N 1
ATOM 719 C CA . ALA A 1 90 ? -20.069 -7.909 25.997 1.00 46.91 90 ALA A CA 1
ATOM 720 C C . ALA A 1 90 ? -19.759 -8.754 24.748 1.00 46.91 90 ALA A C 1
ATOM 722 O O . ALA A 1 90 ? -20.381 -9.797 24.573 1.00 46.91 90 ALA A O 1
ATOM 723 N N . PHE A 1 91 ? -18.831 -8.349 23.877 1.00 41.19 91 PHE A N 1
ATOM 724 C CA . PHE A 1 91 ? -18.546 -9.096 22.648 1.00 41.19 91 PHE A CA 1
ATOM 725 C C . PHE A 1 91 ? -17.085 -9.551 22.533 1.00 41.19 91 PHE A C 1
ATOM 727 O O . PHE A 1 91 ? -16.163 -8.838 22.920 1.00 41.19 91 PHE A O 1
ATOM 734 N N . SER A 1 92 ? -16.919 -10.767 22.000 1.00 48.97 92 SER A N 1
ATOM 735 C CA . SER A 1 92 ? -15.656 -11.488 21.788 1.00 48.97 92 SER A CA 1
ATOM 736 C C . SER A 1 92 ? -14.653 -10.738 20.907 1.00 48.97 92 SER A C 1
ATOM 738 O O . SER A 1 92 ? -15.054 -9.894 20.108 1.00 48.97 92 SER A O 1
ATOM 740 N N . ASP A 1 93 ? -13.388 -11.170 20.955 1.00 44.06 93 ASP A N 1
ATOM 741 C CA . ASP A 1 93 ? -12.209 -10.666 20.221 1.00 44.06 93 ASP A CA 1
ATOM 742 C C . ASP A 1 93 ? -12.378 -10.392 18.707 1.00 44.06 93 ASP A C 1
ATOM 744 O O . ASP A 1 93 ? -11.570 -9.677 18.121 1.00 44.06 93 ASP A O 1
ATOM 748 N N . ALA A 1 94 ? -13.459 -10.859 18.076 1.00 46.66 94 ALA A N 1
ATOM 749 C CA . ALA A 1 94 ? -13.891 -10.448 16.737 1.00 46.66 94 ALA A CA 1
ATOM 750 C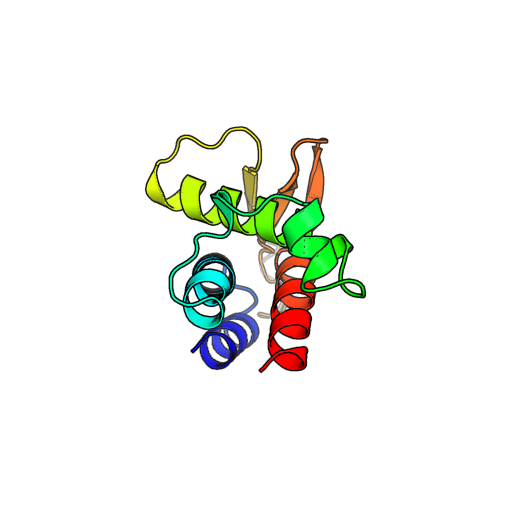 C . ALA A 1 94 ? -14.335 -8.963 16.622 1.00 46.66 94 ALA A C 1
ATOM 752 O O . ALA A 1 94 ? -14.560 -8.475 15.517 1.00 46.66 94 ALA A O 1
ATOM 753 N N . PHE A 1 95 ? -14.450 -8.222 17.733 1.00 46.69 95 PHE A N 1
ATOM 754 C CA . PHE A 1 95 ? -14.725 -6.773 17.786 1.00 46.69 95 PHE A CA 1
ATOM 755 C C . PHE A 1 95 ? -13.452 -5.922 17.583 1.00 46.69 95 PHE A C 1
ATOM 757 O O . PHE A 1 95 ? -13.111 -5.048 18.386 1.00 46.69 95 PHE A O 1
ATOM 764 N N . ALA A 1 96 ? -12.710 -6.196 16.509 1.00 49.94 96 ALA A N 1
ATOM 765 C CA . ALA A 1 96 ? -11.497 -5.463 16.160 1.00 49.94 96 ALA A CA 1
ATOM 766 C C . ALA A 1 96 ? -11.787 -3.961 15.992 1.00 49.94 96 ALA A C 1
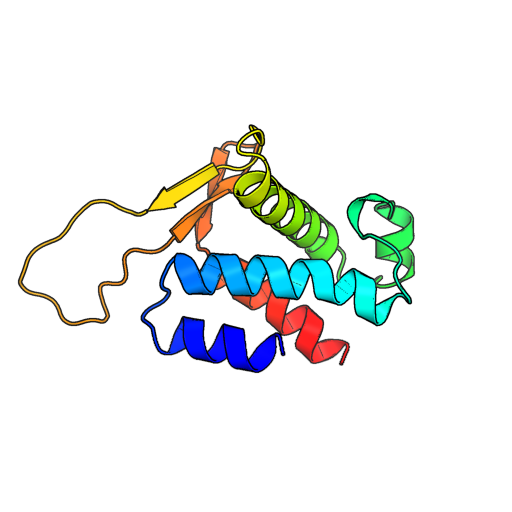ATOM 768 O O . ALA A 1 96 ? -12.773 -3.582 15.368 1.00 49.94 96 ALA A O 1
ATOM 769 N N . ARG A 1 97 ? -10.914 -3.100 16.537 1.00 54.72 97 ARG A N 1
ATOM 770 C CA . ARG A 1 97 ? -10.896 -1.651 16.270 1.00 54.72 97 ARG A CA 1
ATOM 771 C C . ARG A 1 97 ? -10.278 -1.456 14.882 1.00 54.72 97 ARG A C 1
ATOM 773 O O . ARG A 1 97 ? -9.047 -1.391 14.809 1.00 54.72 97 ARG A O 1
ATOM 780 N N . PRO A 1 98 ? -11.058 -1.386 13.789 1.00 65.31 98 PRO A N 1
ATOM 781 C CA . PRO A 1 98 ? -10.481 -1.396 12.460 1.00 65.31 98 PRO A CA 1
ATOM 782 C C . PRO A 1 98 ? -9.716 -0.087 12.283 1.00 65.31 98 PRO A C 1
ATOM 784 O O . PRO A 1 98 ? -10.198 0.996 12.642 1.00 65.31 98 PRO A O 1
ATOM 787 N N . LEU A 1 99 ? -8.485 -0.183 11.787 1.00 75.50 99 LEU A N 1
ATOM 788 C CA . LEU A 1 99 ? -7.764 0.998 11.345 1.00 75.50 99 LEU A CA 1
ATOM 789 C C . LEU A 1 99 ? -8.416 1.452 10.039 1.00 75.50 99 LEU A C 1
ATOM 791 O O . LEU A 1 99 ? -8.309 0.761 9.030 1.00 75.50 99 LEU A O 1
ATOM 795 N N . ASN A 1 100 ? -9.068 2.607 10.046 1.00 83.69 100 ASN A N 1
ATOM 796 C CA . ASN A 1 100 ? -9.554 3.228 8.821 1.00 83.69 100 ASN A CA 1
ATOM 797 C C . ASN A 1 100 ? -8.481 4.164 8.268 1.00 83.69 100 ASN A C 1
ATOM 799 O O . ASN A 1 100 ? -7.840 4.918 9.009 1.00 83.69 100 ASN A O 1
ATOM 803 N N . ILE A 1 101 ? -8.306 4.122 6.954 1.00 85.56 101 ILE A N 1
ATOM 804 C CA . ILE A 1 101 ? -7.471 5.036 6.185 1.00 85.56 101 ILE A CA 1
ATOM 805 C C . ILE A 1 101 ? -8.414 6.055 5.546 1.00 85.56 101 ILE A C 1
ATOM 807 O O . ILE A 1 101 ? -9.290 5.693 4.765 1.00 85.56 101 ILE A O 1
ATOM 811 N N . ILE A 1 102 ? -8.235 7.323 5.898 1.00 85.88 102 ILE A N 1
ATOM 812 C CA . ILE A 1 102 ? -8.966 8.454 5.329 1.00 85.88 102 ILE A CA 1
ATOM 813 C C . ILE A 1 102 ? -8.121 8.995 4.177 1.00 85.88 102 ILE A C 1
ATOM 815 O O . ILE A 1 102 ? -6.994 9.462 4.390 1.00 85.88 102 ILE 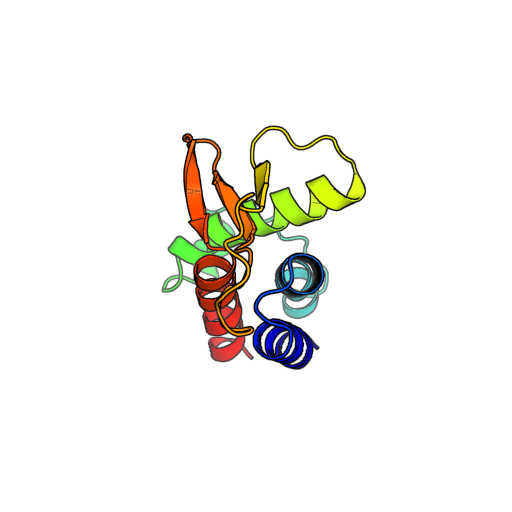A O 1
ATOM 819 N N . LEU A 1 103 ? -8.660 8.895 2.969 1.00 86.00 103 LEU A N 1
ATOM 820 C CA . LEU A 1 103 ? -8.044 9.350 1.729 1.00 86.00 103 LEU A CA 1
ATOM 821 C C . LEU A 1 103 ? -8.169 10.876 1.575 1.00 86.00 103 LEU A C 1
ATOM 823 O O . LEU A 1 103 ? -8.888 11.545 2.320 1.00 86.00 103 LEU A O 1
ATOM 827 N N . SER A 1 104 ? -7.465 11.439 0.594 1.00 80.62 104 SER A N 1
ATOM 828 C CA . SER A 1 104 ? -7.422 12.888 0.351 1.00 80.62 104 SER A CA 1
ATOM 829 C C . SER A 1 104 ? -8.768 13.485 -0.071 1.00 80.62 104 SER A C 1
ATOM 831 O O . SER A 1 104 ? -9.003 14.671 0.135 1.00 80.62 104 SER A O 1
ATOM 833 N N . ASP A 1 105 ? -9.646 12.674 -0.660 1.00 82.69 105 ASP A N 1
ATOM 834 C CA . ASP A 1 105 ? -11.016 13.040 -1.043 1.00 82.69 105 ASP A CA 1
ATOM 835 C C . ASP A 1 105 ? -12.023 12.911 0.119 1.00 82.69 105 ASP A C 1
ATOM 837 O O . ASP A 1 105 ? -13.203 13.209 -0.050 1.00 82.69 105 ASP A O 1
ATOM 841 N N . GLY A 1 106 ? -11.564 12.492 1.303 1.00 81.12 106 GLY A N 1
ATOM 842 C CA . GLY A 1 106 ? -12.395 12.264 2.482 1.00 81.12 106 GLY A CA 1
ATOM 843 C C . GLY A 1 106 ? -13.035 10.877 2.549 1.00 81.12 106 GLY A C 1
ATOM 844 O O . GLY A 1 106 ? -13.665 10.572 3.561 1.00 81.12 106 GLY A O 1
ATOM 845 N N . ASN A 1 107 ? -12.857 10.026 1.533 1.00 85.50 107 ASN A N 1
ATOM 846 C CA . ASN A 1 107 ? -13.351 8.653 1.572 1.00 85.50 107 ASN A CA 1
ATOM 847 C C . ASN A 1 107 ? -12.573 7.818 2.597 1.00 85.50 107 ASN A C 1
ATOM 849 O O . ASN A 1 107 ? -11.356 7.952 2.749 1.00 85.50 107 ASN A O 1
ATOM 853 N N . GLU A 1 108 ? -13.280 6.922 3.285 1.00 86.12 108 GLU A N 1
ATOM 854 C CA . GLU A 1 108 ? -12.686 5.990 4.243 1.00 86.12 108 GLU A CA 1
ATOM 855 C C . GLU A 1 108 ? -12.576 4.587 3.642 1.00 86.12 108 GLU A C 1
ATOM 857 O O . GLU A 1 108 ? -13.528 4.063 3.064 1.00 86.12 108 GLU A O 1
ATOM 862 N N . VAL A 1 109 ? -11.419 3.951 3.821 1.00 86.12 109 VAL A N 1
ATOM 863 C CA . VAL A 1 109 ? -11.202 2.540 3.488 1.00 86.12 109 VAL A CA 1
ATOM 864 C C . VAL A 1 109 ? -10.662 1.795 4.706 1.00 86.12 109 VAL A C 1
ATOM 866 O O . VAL A 1 109 ? -9.769 2.287 5.398 1.00 86.12 109 VAL A O 1
ATOM 869 N N . SER A 1 110 ? -11.192 0.599 4.979 1.00 84.38 110 SER A N 1
ATOM 870 C CA . SER A 1 110 ? -10.628 -0.273 6.017 1.00 84.38 110 SER A CA 1
ATOM 871 C C . SER A 1 110 ? -9.211 -0.703 5.626 1.00 84.38 110 SER A C 1
ATOM 873 O O . SER A 1 110 ? -8.964 -1.093 4.479 1.00 84.38 110 SER A O 1
ATOM 875 N N . ALA A 1 111 ? -8.287 -0.680 6.589 1.00 82.81 111 ALA A N 1
ATOM 876 C CA . ALA A 1 111 ? -6.937 -1.199 6.415 1.00 82.81 111 ALA A CA 1
ATOM 877 C C . ALA A 1 111 ? -6.929 -2.669 5.969 1.00 82.81 111 ALA A C 1
ATOM 879 O O . ALA A 1 111 ? -6.037 -3.042 5.215 1.00 82.81 111 ALA A O 1
ATOM 880 N N . ASP A 1 112 ? -7.924 -3.477 6.351 1.00 80.19 112 ASP A N 1
ATOM 881 C CA . ASP A 1 112 ? -8.045 -4.873 5.909 1.00 80.19 112 ASP A CA 1
ATOM 882 C C . ASP A 1 112 ? -8.195 -4.969 4.388 1.00 80.19 112 ASP A C 1
ATOM 884 O O . ASP A 1 112 ? -7.454 -5.690 3.721 1.00 80.19 112 ASP A O 1
ATOM 888 N N . VAL A 1 113 ? -9.133 -4.195 3.830 1.00 84.12 113 VAL A N 1
ATOM 889 C CA . VAL A 1 113 ? -9.422 -4.164 2.388 1.00 84.12 113 VAL A CA 1
ATOM 890 C C . VAL A 1 113 ? -8.233 -3.587 1.626 1.00 84.12 113 VAL A C 1
ATOM 892 O O . VAL A 1 113 ? -7.825 -4.122 0.594 1.00 84.12 113 VAL A O 1
ATOM 895 N N . PHE A 1 114 ? -7.658 -2.505 2.151 1.00 89.19 114 PHE A N 1
ATOM 896 C CA . PHE A 1 114 ? -6.481 -1.860 1.582 1.00 89.19 114 PHE A CA 1
ATOM 897 C C . PHE A 1 114 ? -5.279 -2.816 1.516 1.00 89.19 114 PHE A C 1
ATOM 899 O O . PHE A 1 114 ? -4.673 -2.983 0.455 1.00 89.19 114 PHE A O 1
ATOM 906 N N . LEU A 1 115 ? -4.958 -3.479 2.631 1.00 87.31 115 LEU A N 1
ATOM 907 C CA . LEU A 1 115 ? -3.858 -4.438 2.708 1.00 87.31 115 LEU A CA 1
ATOM 908 C C . LEU A 1 115 ? -4.141 -5.683 1.877 1.00 87.31 115 LEU A C 1
ATOM 910 O O . LEU A 1 115 ? -3.232 -6.153 1.203 1.00 87.31 115 LEU A O 1
ATOM 914 N N . GLY A 1 116 ? -5.378 -6.182 1.858 1.00 86.44 116 GLY A N 1
ATOM 915 C CA . GLY A 1 116 ? -5.774 -7.320 1.029 1.00 86.44 116 GLY A CA 1
ATOM 916 C C . GLY A 1 116 ? -5.404 -7.109 -0.439 1.00 86.44 116 GLY A C 1
ATOM 917 O O . GLY A 1 116 ? -4.649 -7.903 -0.998 1.00 86.44 116 GLY A O 1
ATOM 918 N N . LYS A 1 117 ? -5.814 -5.977 -1.029 1.00 91.00 117 LYS A N 1
ATOM 919 C CA . LYS A 1 117 ? -5.470 -5.625 -2.420 1.00 91.00 117 LYS A CA 1
ATOM 920 C C . LYS A 1 117 ? -3.957 -5.548 -2.649 1.00 91.00 117 LYS A C 1
ATOM 922 O O . LYS A 1 117 ? -3.447 -6.053 -3.650 1.00 91.00 117 LYS A O 1
ATOM 927 N N . LEU A 1 118 ? -3.236 -4.920 -1.720 1.00 90.06 118 LEU A N 1
ATOM 928 C CA . LEU A 1 118 ? -1.790 -4.727 -1.820 1.00 90.06 118 LEU A CA 1
ATOM 929 C C . LEU A 1 118 ? -1.021 -6.056 -1.727 1.00 90.06 118 LEU A C 1
ATOM 931 O O . LEU A 1 118 ? -0.058 -6.281 -2.457 1.00 90.06 118 LEU A O 1
ATOM 935 N N . ILE A 1 119 ? -1.455 -6.952 -0.844 1.00 90.31 119 ILE A N 1
ATOM 936 C CA . ILE A 1 119 ? -0.847 -8.267 -0.648 1.00 90.31 119 ILE A CA 1
ATOM 937 C C . ILE A 1 119 ? -1.181 -9.212 -1.795 1.00 90.31 119 ILE A C 1
ATOM 939 O O . ILE A 1 119 ? -0.294 -9.921 -2.264 1.00 90.31 119 ILE A O 1
ATOM 943 N N . GLU A 1 120 ? -2.424 -9.224 -2.273 1.00 90.62 120 GLU A N 1
ATOM 944 C CA . GLU A 1 120 ? -2.810 -10.015 -3.443 1.00 90.62 120 GLU A CA 1
ATOM 945 C C . GLU A 1 120 ? -1.996 -9.638 -4.675 1.00 90.62 120 GLU A C 1
ATOM 947 O O . GLU A 1 120 ? -1.547 -10.524 -5.399 1.00 90.62 120 GLU A O 1
ATOM 952 N N . PHE A 1 121 ? -1.745 -8.344 -4.884 1.00 93.56 121 PHE A N 1
ATOM 953 C CA . PHE A 1 121 ? -0.836 -7.897 -5.930 1.00 93.56 121 PHE A CA 1
ATOM 954 C C . PHE A 1 121 ? 0.546 -8.546 -5.781 1.00 93.56 121 PHE A C 1
ATOM 956 O O . PHE A 1 121 ? 1.006 -9.211 -6.708 1.00 93.56 121 PHE A O 1
ATOM 963 N N . TRP A 1 122 ? 1.184 -8.434 -4.612 1.00 92.00 122 TRP A N 1
ATOM 964 C CA . TRP A 1 122 ? 2.517 -9.006 -4.403 1.00 92.00 122 TRP A CA 1
ATOM 965 C C . TRP A 1 122 ? 2.548 -10.534 -4.504 1.00 92.00 122 TRP A C 1
ATOM 967 O O . TRP A 1 122 ? 3.510 -11.070 -5.041 1.00 92.00 122 TRP A O 1
ATOM 977 N N . LYS A 1 123 ? 1.488 -11.233 -4.078 1.00 90.44 123 LYS A N 1
ATOM 978 C CA . LYS A 1 123 ? 1.341 -12.689 -4.259 1.00 90.44 123 LYS A CA 1
ATOM 979 C C . LYS A 1 123 ? 1.277 -13.116 -5.726 1.00 90.44 123 LYS A C 1
ATOM 981 O O . LYS A 1 123 ? 1.622 -14.246 -6.030 1.00 90.44 123 LYS A O 1
ATOM 986 N N . ARG A 1 124 ? 0.790 -12.258 -6.630 1.00 90.69 124 ARG A N 1
ATOM 987 C CA . ARG A 1 124 ? 0.737 -12.561 -8.071 1.00 90.69 124 ARG A CA 1
ATOM 988 C C . ARG A 1 124 ? 2.057 -12.288 -8.792 1.00 90.69 124 ARG A C 1
ATOM 990 O O . ARG A 1 124 ? 2.213 -12.736 -9.925 1.00 90.69 124 ARG A O 1
ATOM 997 N N . LYS A 1 125 ? 2.950 -11.482 -8.209 1.00 86.25 125 LYS A N 1
ATOM 998 C CA . LYS A 1 125 ? 4.194 -11.021 -8.857 1.00 86.25 125 LYS A CA 1
ATOM 999 C C . LYS A 1 125 ? 5.462 -11.677 -8.304 1.00 86.25 125 LYS A C 1
ATOM 1001 O O . LYS A 1 125 ? 6.519 -11.490 -8.901 1.00 86.25 125 LYS A O 1
ATOM 1006 N N . LEU A 1 126 ? 5.355 -12.395 -7.187 1.00 82.44 126 LEU A N 1
ATOM 1007 C CA . LEU A 1 126 ? 6.416 -13.176 -6.548 1.00 82.44 126 LEU A CA 1
ATOM 1008 C C . LEU A 1 126 ? 6.025 -14.650 -6.537 1.00 82.44 126 LEU A C 1
ATOM 1010 O O . LEU A 1 126 ? 6.928 -15.478 -6.771 1.00 82.44 126 LEU A O 1
#